Protein AF-A0A429XYI8-F1 (afdb_monomer_lite)

Sequence (62 aa):
MSTNDYVKYMTEKLIQRMETPKSERKEMKKEQKEIKTPFLVNWFGMVPFSILMLLKKDKQPL

InterPro domains:
  IPR025622 Forespore factor SpoIIIL [PF14038] (2-54)

Foldseek 3Di:
DDPVVVVVVVVVVVVVVVPDDPVVVVVVVVVCVVPPPPVCCVVPPCNVVVVVVVVVVVVDDD

Organism: NCBI:txid2321395

pLDDT: mean 72.47, std 9.13, range [54.66, 88.0]

Secondary structure (DSSP, 8-state):
--HHHHHHHHHHHHHHHHHS-HHHHHHHHHHHHHHS--HHHHHHTTHHHHHHHHHHHTT---

Structure (mmCIF, N/CA/C/O backbone):
data_AF-A0A429XYI8-F1
#
_entry.id   AF-A0A429XYI8-F1
#
loop_
_atom_site.group_PDB
_atom_site.id
_atom_site.type_symbol
_atom_site.label_atom_id
_atom_site.label_alt_id
_atom_site.label_comp_id
_atom_site.label_asym_id
_atom_site.label_entity_id
_atom_site.label_seq_id
_atom_site.pdbx_PDB_ins_code
_atom_site.Cartn_x
_atom_site.Cartn_y
_atom_site.Cartn_z
_atom_site.occupancy
_atom_site.B_iso_or_equiv
_atom_site.auth_seq_id
_atom_site.auth_comp_id
_atom_site.auth_asym_id
_atom_site.auth_atom_id
_atom_site.pdbx_PDB_model_num
ATOM 1 N N . MET A 1 1 ? 20.929 -4.555 -28.936 1.00 54.66 1 MET A N 1
ATOM 2 C CA . MET A 1 1 ? 20.204 -5.223 -27.834 1.00 54.66 1 MET A CA 1
ATOM 3 C C . MET A 1 1 ? 19.788 -6.583 -28.341 1.00 54.66 1 MET A C 1
ATOM 5 O O . MET A 1 1 ? 19.063 -6.647 -29.326 1.00 54.66 1 MET A O 1
ATO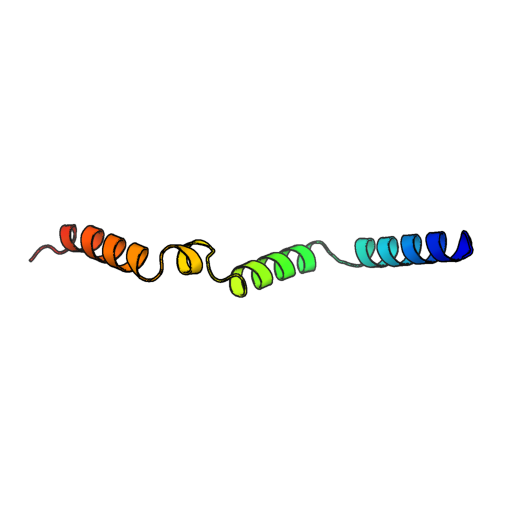M 9 N N . SER A 1 2 ? 20.388 -7.640 -27.802 1.00 61.84 2 SER A N 1
ATOM 10 C CA . SER A 1 2 ? 20.332 -8.971 -28.399 1.00 61.84 2 SER A CA 1
ATOM 11 C C . SER A 1 2 ? 19.151 -9.763 -27.838 1.00 61.84 2 SER A C 1
ATOM 13 O O . SER A 1 2 ? 18.844 -9.676 -26.652 1.00 61.84 2 SER A O 1
ATOM 15 N N . THR A 1 3 ? 18.502 -10.572 -28.673 1.00 65.88 3 THR A N 1
ATOM 16 C CA . THR A 1 3 ? 17.435 -11.508 -28.271 1.00 65.88 3 THR A CA 1
ATOM 17 C C . THR A 1 3 ? 17.870 -12.442 -27.128 1.00 65.88 3 THR A C 1
ATOM 19 O O . THR A 1 3 ? 17.040 -12.918 -26.359 1.00 65.88 3 THR A O 1
ATOM 22 N N . ASN A 1 4 ? 19.181 -12.659 -26.978 1.00 75.38 4 ASN A N 1
ATOM 23 C CA . ASN A 1 4 ? 19.784 -13.479 -25.930 1.00 75.38 4 ASN A CA 1
ATOM 24 C C . ASN A 1 4 ? 19.577 -12.890 -24.521 1.00 75.38 4 ASN A C 1
ATOM 26 O O . ASN A 1 4 ? 19.284 -13.622 -23.576 1.00 75.38 4 ASN A O 1
ATOM 30 N N . ASP A 1 5 ? 19.621 -11.561 -24.386 1.00 75.69 5 ASP A N 1
ATOM 31 C CA . ASP A 1 5 ? 19.430 -10.882 -23.096 1.00 75.69 5 ASP A CA 1
ATOM 32 C C . ASP A 1 5 ? 17.999 -11.069 -22.569 1.00 75.69 5 ASP A C 1
ATOM 34 O O . ASP A 1 5 ? 17.771 -11.220 -21.368 1.00 75.69 5 ASP A O 1
ATOM 38 N N . TYR A 1 6 ? 17.025 -11.133 -23.482 1.00 84.31 6 TYR A N 1
ATOM 39 C CA . TYR A 1 6 ? 15.625 -11.365 -23.137 1.00 84.31 6 TYR A CA 1
ATOM 40 C C . TYR A 1 6 ? 15.377 -12.797 -22.656 1.00 84.31 6 TYR A C 1
ATOM 42 O O . TYR A 1 6 ? 14.694 -13.006 -21.652 1.00 84.31 6 TYR A O 1
ATOM 50 N N . VAL A 1 7 ? 15.951 -13.786 -23.347 1.00 83.75 7 VAL A N 1
ATOM 51 C CA . VAL A 1 7 ? 15.837 -15.199 -22.955 1.00 83.75 7 VAL A CA 1
ATOM 52 C C . VAL A 1 7 ? 16.492 -15.427 -21.594 1.00 83.75 7 VAL A C 1
ATOM 54 O O . VAL A 1 7 ? 15.910 -16.102 -20.742 1.00 83.75 7 VAL A O 1
ATOM 57 N N . LYS A 1 8 ? 17.649 -14.802 -21.352 1.00 85.12 8 LYS A N 1
ATOM 58 C CA . LYS A 1 8 ? 18.324 -14.825 -20.052 1.00 85.12 8 LYS A CA 1
ATOM 59 C C . LYS A 1 8 ? 17.446 -14.237 -18.943 1.00 85.12 8 LYS A C 1
ATOM 61 O O . LYS A 1 8 ? 17.178 -14.929 -17.964 1.00 85.12 8 LYS A O 1
ATOM 66 N N . TYR A 1 9 ? 16.907 -13.033 -19.140 1.00 86.75 9 TYR A N 1
ATOM 67 C CA . TYR A 1 9 ? 16.009 -12.392 -18.171 1.00 86.75 9 TYR A CA 1
ATOM 68 C C . TYR A 1 9 ? 14.756 -13.231 -17.878 1.00 86.75 9 TYR A C 1
ATOM 70 O O . TYR A 1 9 ? 14.345 -13.390 -16.726 1.00 86.75 9 TYR A O 1
ATOM 78 N N . MET A 1 10 ? 14.135 -13.787 -18.922 1.00 85.44 10 MET A N 1
ATOM 79 C CA . MET A 1 10 ? 12.941 -14.614 -18.765 1.00 85.44 10 MET A CA 1
ATOM 80 C C . MET A 1 10 ? 13.250 -15.872 -17.952 1.00 85.44 10 MET A C 1
ATOM 82 O O . MET A 1 10 ? 12.488 -16.237 -17.058 1.00 85.44 10 MET A O 1
ATOM 86 N N . THR A 1 11 ? 14.392 -16.498 -18.227 1.00 88.00 11 THR A N 1
ATOM 87 C CA . THR A 1 11 ? 14.838 -17.705 -17.527 1.00 88.00 11 THR A CA 1
ATOM 88 C C . THR A 1 11 ? 15.136 -17.412 -16.059 1.00 88.00 11 THR A C 1
ATOM 90 O O . THR A 1 11 ? 14.636 -18.124 -15.191 1.00 88.00 11 THR A O 1
ATOM 93 N N . GLU A 1 12 ? 15.850 -16.325 -15.761 1.00 85.88 12 GLU A N 1
ATOM 94 C CA . GLU A 1 12 ? 16.125 -15.884 -14.386 1.00 85.88 12 GLU A CA 1
ATOM 95 C C . GLU A 1 12 ? 14.827 -15.674 -13.592 1.00 85.88 12 GLU A C 1
ATOM 97 O O . GLU A 1 12 ? 14.681 -16.175 -12.476 1.00 85.88 12 GLU A O 1
ATOM 102 N N . LYS A 1 13 ? 13.831 -15.012 -14.194 1.00 81.06 13 LYS A N 1
ATOM 103 C CA . LYS A 1 13 ? 12.531 -14.762 -13.555 1.00 81.06 13 LYS A CA 1
ATOM 104 C C . LYS A 1 13 ? 11.715 -16.040 -13.347 1.00 81.06 13 LYS A C 1
ATOM 106 O O . LYS A 1 13 ? 10.997 -16.154 -12.351 1.00 81.06 13 LYS A O 1
ATOM 111 N N . LEU A 1 14 ? 11.802 -16.995 -14.274 1.00 84.50 14 LEU A N 1
ATOM 112 C CA . LEU A 1 14 ? 11.143 -18.296 -14.158 1.00 84.50 14 LEU A CA 1
ATOM 113 C C . LEU A 1 14 ? 11.768 -19.141 -13.047 1.00 84.50 14 LEU A C 1
ATOM 115 O O . LEU A 1 14 ? 11.025 -19.676 -12.227 1.00 84.50 14 LEU A O 1
ATOM 119 N N . ILE A 1 15 ? 13.100 -19.203 -12.973 1.00 84.19 15 ILE A N 1
ATOM 120 C CA . ILE A 1 15 ? 13.826 -19.917 -11.914 1.00 84.19 15 ILE A CA 1
ATOM 121 C C . ILE A 1 15 ? 13.473 -19.325 -10.549 1.00 84.19 15 ILE A C 1
ATOM 123 O O . ILE A 1 15 ? 12.959 -20.045 -9.699 1.00 84.19 15 ILE A O 1
ATOM 127 N N . GLN A 1 16 ? 13.587 -18.003 -10.384 1.00 79.69 16 GLN A N 1
ATOM 128 C CA . GLN A 1 16 ? 13.207 -17.317 -9.141 1.00 79.69 16 GLN A CA 1
ATOM 129 C C . GLN A 1 16 ? 11.761 -17.621 -8.726 1.00 79.69 16 GLN A C 1
ATOM 131 O O . GLN A 1 16 ? 11.465 -17.781 -7.543 1.00 79.69 16 GLN A O 1
ATOM 136 N N . ARG A 1 17 ? 10.837 -17.711 -9.695 1.00 70.56 17 ARG A N 1
ATOM 137 C CA . ARG A 1 17 ? 9.414 -17.996 -9.454 1.00 70.56 17 ARG A CA 1
ATOM 138 C C . ARG A 1 17 ? 9.133 -19.456 -9.093 1.00 70.56 17 ARG A C 1
ATOM 140 O O . ARG A 1 17 ? 8.135 -19.709 -8.404 1.00 70.56 17 ARG A O 1
ATOM 147 N N . MET A 1 18 ? 9.934 -20.385 -9.613 1.00 77.06 18 MET A N 1
ATOM 148 C CA . MET A 1 18 ? 9.852 -21.815 -9.310 1.00 77.06 18 MET A CA 1
ATOM 149 C C . MET A 1 18 ? 10.505 -22.140 -7.968 1.00 77.06 18 MET A C 1
ATOM 151 O O . MET A 1 18 ? 9.948 -22.934 -7.215 1.00 77.06 18 MET A O 1
ATOM 155 N N . GLU A 1 19 ? 11.623 -21.488 -7.656 1.00 69.75 19 GLU A N 1
ATOM 156 C CA . GLU A 1 19 ? 12.329 -21.635 -6.385 1.00 69.75 19 GLU A CA 1
ATOM 157 C C . GLU A 1 19 ? 11.566 -20.998 -5.225 1.00 69.75 19 GLU A C 1
ATOM 159 O O . GLU A 1 19 ? 11.603 -21.559 -4.139 1.00 69.75 19 GLU A O 1
ATOM 164 N N . THR A 1 20 ? 10.806 -19.909 -5.441 1.00 69.56 20 THR A N 1
ATOM 165 C CA . THR A 1 20 ? 9.964 -19.317 -4.380 1.00 69.56 20 THR A CA 1
ATOM 166 C C . THR A 1 20 ? 8.834 -20.274 -3.973 1.00 69.56 20 THR A C 1
ATOM 168 O O . THR A 1 20 ? 7.837 -20.420 -4.708 1.00 69.56 20 THR A O 1
ATOM 171 N N . PRO A 1 21 ? 8.902 -20.889 -2.779 1.00 67.06 21 PRO A N 1
ATOM 172 C CA . PRO A 1 21 ? 7.896 -21.827 -2.322 1.00 67.06 21 PRO A CA 1
ATOM 173 C C . PRO A 1 21 ? 6.581 -21.105 -1.985 1.00 67.06 21 PRO A C 1
ATOM 175 O O . PRO A 1 21 ? 6.510 -19.900 -1.726 1.00 67.06 21 PRO A O 1
ATOM 178 N N . LYS A 1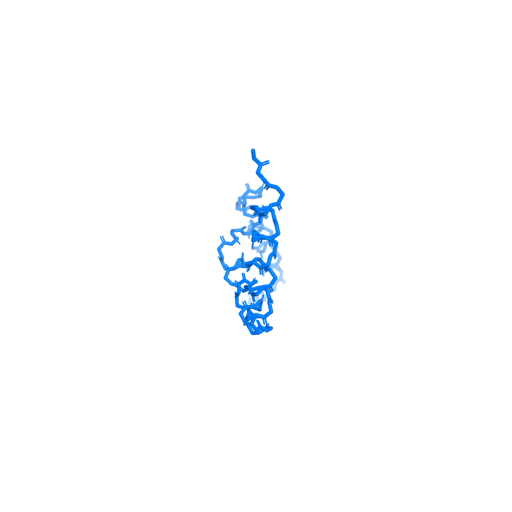 22 ? 5.471 -21.854 -1.973 1.00 60.84 22 LYS A N 1
ATOM 179 C CA . LYS A 1 22 ? 4.133 -21.313 -1.648 1.00 60.84 22 LYS A CA 1
ATOM 180 C C . LYS A 1 22 ? 4.063 -20.681 -0.242 1.00 60.84 22 LYS A C 1
ATOM 182 O O . LYS A 1 22 ? 3.143 -19.898 0.001 1.00 60.84 22 LYS A O 1
ATOM 187 N N . SER A 1 23 ? 4.987 -21.032 0.654 1.00 60.81 23 SER A N 1
ATOM 188 C CA . SER A 1 23 ? 5.161 -20.475 2.002 1.00 60.81 23 SER A CA 1
ATOM 189 C C . SER A 1 23 ? 5.578 -19.003 1.964 1.00 60.81 23 SER A C 1
ATOM 191 O O . SER A 1 23 ? 4.839 -18.170 2.484 1.00 60.81 23 SER A O 1
ATOM 193 N N . GLU A 1 24 ? 6.638 -18.658 1.233 1.00 63.00 24 GLU A N 1
ATOM 194 C CA . GLU A 1 24 ? 7.113 -17.269 1.110 1.00 63.00 24 GLU A CA 1
ATOM 195 C C . GLU A 1 24 ? 6.066 -16.368 0.441 1.00 63.00 24 GLU A C 1
ATOM 197 O O . GLU A 1 24 ? 5.854 -15.227 0.840 1.00 63.00 24 GLU A O 1
ATOM 202 N N . ARG A 1 25 ? 5.273 -16.896 -0.505 1.00 64.88 25 ARG A N 1
ATOM 203 C CA . ARG A 1 25 ? 4.148 -16.136 -1.093 1.00 64.88 25 ARG A CA 1
ATOM 204 C C . ARG A 1 25 ? 3.072 -15.763 -0.071 1.00 64.88 25 ARG A C 1
ATOM 206 O O . ARG A 1 25 ? 2.345 -14.789 -0.285 1.00 64.88 25 ARG A O 1
ATOM 213 N N . LYS A 1 26 ? 2.896 -16.560 0.988 1.00 62.22 26 LYS A N 1
ATOM 214 C CA . LYS A 1 26 ? 1.969 -16.240 2.083 1.00 62.22 26 LYS A CA 1
ATOM 215 C C . LYS A 1 26 ? 2.596 -15.239 3.046 1.00 62.22 26 LYS A C 1
ATOM 217 O O . LYS A 1 26 ? 1.871 -14.360 3.500 1.00 62.22 26 LYS A O 1
ATOM 222 N N . GLU A 1 27 ? 3.893 -15.338 3.305 1.00 66.31 27 GLU A N 1
ATOM 223 C CA . GLU A 1 27 ? 4.632 -14.406 4.163 1.00 66.31 27 GLU A CA 1
ATOM 224 C C . GLU A 1 27 ? 4.725 -13.021 3.532 1.00 66.31 27 GLU A C 1
ATOM 226 O O . GLU 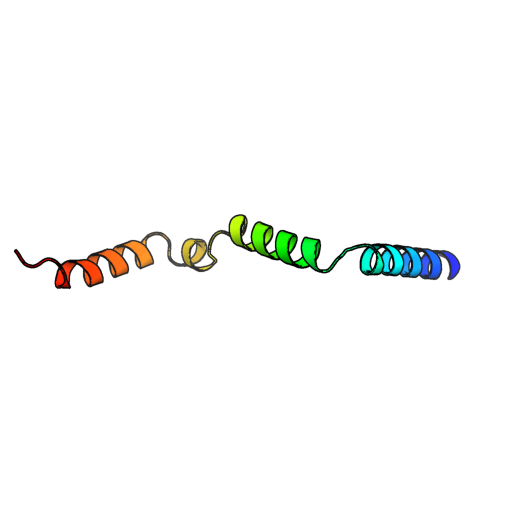A 1 27 ? 4.237 -12.075 4.133 1.00 66.31 27 GLU A O 1
ATOM 231 N N . MET A 1 28 ? 5.095 -12.905 2.254 1.00 66.06 28 MET A N 1
ATOM 232 C CA . MET A 1 28 ? 5.072 -11.622 1.535 1.00 66.06 28 MET A CA 1
ATOM 233 C C . MET A 1 28 ? 3.682 -10.970 1.509 1.00 66.06 28 MET A C 1
ATOM 235 O O . MET A 1 28 ? 3.553 -9.749 1.464 1.00 66.06 28 MET A O 1
ATOM 239 N N . LYS A 1 29 ? 2.604 -11.770 1.497 1.00 66.19 29 LYS A N 1
ATOM 240 C CA . LYS A 1 29 ? 1.229 -11.254 1.605 1.00 66.19 29 LYS A CA 1
ATOM 241 C C . LYS A 1 29 ? 0.871 -10.840 3.031 1.00 66.19 29 LYS A C 1
ATOM 243 O O . LYS A 1 29 ? 0.021 -9.967 3.177 1.00 66.19 29 LYS A O 1
ATOM 248 N N . LYS A 1 30 ? 1.441 -11.480 4.054 1.00 68.62 30 LYS A N 1
ATOM 249 C CA . LYS A 1 30 ? 1.275 -11.095 5.461 1.00 68.62 30 LYS A CA 1
ATOM 250 C C . LYS A 1 30 ? 2.064 -9.825 5.759 1.00 68.62 30 LYS A C 1
ATOM 252 O O . LYS A 1 30 ? 1.457 -8.866 6.204 1.00 68.62 30 LYS A O 1
ATOM 257 N N . GLU A 1 31 ? 3.328 -9.760 5.365 1.00 69.00 31 GLU A N 1
ATOM 258 C CA . GLU A 1 31 ? 4.169 -8.567 5.490 1.00 69.00 31 GLU A CA 1
ATOM 259 C C . GLU A 1 31 ? 3.560 -7.379 4.745 1.00 69.00 31 GLU A C 1
ATOM 261 O O . GLU A 1 31 ? 3.429 -6.295 5.296 1.00 69.00 31 GLU A O 1
ATOM 266 N N . GLN A 1 32 ? 3.052 -7.574 3.522 1.00 65.69 32 GLN A N 1
ATOM 267 C CA . GLN A 1 32 ? 2.326 -6.505 2.830 1.00 65.69 32 GLN A CA 1
ATOM 268 C C . GLN A 1 32 ? 1.021 -6.105 3.521 1.00 65.69 32 GLN A C 1
ATOM 270 O O . GLN A 1 32 ? 0.576 -4.982 3.326 1.00 65.69 32 GLN A O 1
ATOM 275 N N . LYS A 1 33 ? 0.369 -6.991 4.280 1.00 64.75 33 LYS A N 1
ATOM 276 C CA . LYS A 1 33 ? -0.800 -6.627 5.095 1.00 64.75 33 LYS A CA 1
ATOM 277 C C . LYS A 1 33 ? -0.401 -5.890 6.373 1.00 64.75 33 LYS A C 1
ATOM 279 O O . LYS A 1 33 ? -1.179 -5.061 6.821 1.00 64.75 33 LYS A O 1
ATOM 284 N N . GLU A 1 34 ? 0.770 -6.182 6.928 1.00 67.31 34 GLU A N 1
ATOM 285 C CA . GLU A 1 34 ? 1.317 -5.504 8.107 1.00 67.31 34 GLU A CA 1
ATOM 286 C C . GLU A 1 34 ? 1.862 -4.113 7.758 1.00 67.31 34 GLU A C 1
ATOM 288 O O . GLU A 1 34 ? 1.640 -3.160 8.498 1.00 67.31 34 GLU A O 1
ATOM 293 N N . ILE A 1 35 ? 2.509 -3.975 6.597 1.00 65.62 35 ILE A N 1
ATOM 294 C CA . ILE A 1 35 ? 3.099 -2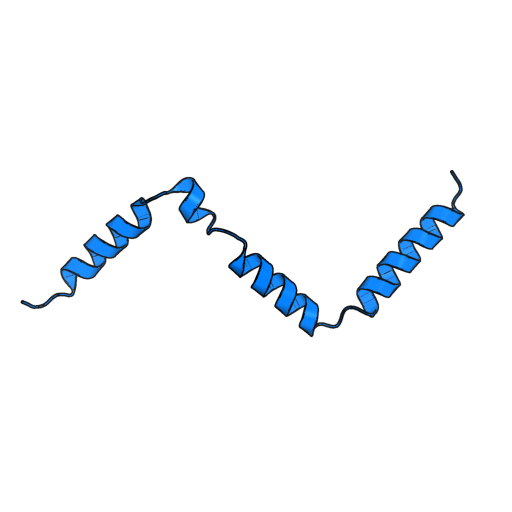.716 6.121 1.00 65.62 35 ILE A CA 1
ATOM 295 C C . ILE A 1 35 ? 2.052 -1.820 5.449 1.00 65.62 35 ILE A C 1
ATOM 297 O O . ILE A 1 35 ? 2.177 -0.594 5.472 1.00 65.62 35 ILE A O 1
ATOM 301 N N . LYS A 1 36 ? 0.998 -2.392 4.845 1.00 63.53 36 LYS A N 1
ATOM 302 C CA . LYS A 1 36 ? -0.115 -1.585 4.336 1.00 63.53 36 LYS A CA 1
ATOM 303 C C . LYS A 1 36 ? -0.872 -1.011 5.519 1.00 63.53 36 LYS A C 1
ATOM 305 O O . LYS A 1 36 ? -1.753 -1.659 6.083 1.00 63.53 36 LYS A O 1
ATOM 310 N N . THR A 1 37 ? -0.584 0.252 5.816 1.00 60.12 37 THR A N 1
ATOM 311 C CA . THR A 1 37 ? -1.531 1.111 6.515 1.00 60.12 37 THR A CA 1
ATOM 312 C C . THR A 1 37 ? -2.898 0.902 5.862 1.00 60.12 37 THR A C 1
ATOM 314 O O . THR A 1 37 ? -2.995 0.897 4.625 1.00 60.12 37 THR A O 1
ATOM 317 N N . PRO A 1 38 ? -3.957 0.616 6.643 1.00 69.31 38 PRO A N 1
ATOM 318 C CA . PRO A 1 38 ? -5.259 0.366 6.058 1.00 69.31 38 PRO A CA 1
ATOM 319 C C . PRO A 1 38 ? -5.590 1.563 5.175 1.00 69.31 38 PRO A C 1
ATOM 321 O O . PRO A 1 38 ? -5.513 2.699 5.632 1.00 69.31 38 PRO A O 1
ATOM 324 N N . PHE A 1 39 ? -5.934 1.330 3.910 1.00 66.00 39 PHE A N 1
ATOM 325 C CA . PHE A 1 39 ? -6.285 2.404 2.971 1.00 66.00 39 PHE A CA 1
ATOM 326 C C . PHE A 1 39 ? -7.379 3.317 3.562 1.00 66.00 39 PHE A C 1
ATOM 328 O O . PHE A 1 39 ? -7.399 4.524 3.344 1.00 66.00 39 PHE A O 1
ATOM 335 N N . LEU A 1 40 ? -8.221 2.718 4.415 1.00 62.38 40 LEU A N 1
ATOM 336 C CA . LEU A 1 40 ? -9.197 3.380 5.268 1.00 62.38 40 LEU A CA 1
ATOM 337 C C . LEU A 1 40 ? -8.590 4.433 6.212 1.00 62.38 40 LEU A C 1
ATOM 339 O O . LEU A 1 40 ? -9.167 5.495 6.373 1.00 62.38 40 LEU A O 1
ATOM 343 N N . VAL A 1 41 ? -7.440 4.177 6.835 1.00 65.38 41 VAL A N 1
ATOM 344 C CA . VAL A 1 41 ? -6.776 5.131 7.740 1.00 65.38 41 VAL A CA 1
ATOM 345 C C . VAL A 1 41 ? -6.285 6.356 6.968 1.00 65.38 41 VAL A C 1
ATOM 347 O O . VAL A 1 41 ? -6.510 7.475 7.421 1.00 65.38 41 VAL A O 1
ATOM 350 N N . ASN A 1 42 ? -5.703 6.173 5.776 1.00 69.00 42 ASN A N 1
ATOM 351 C CA . ASN A 1 42 ? -5.255 7.304 4.952 1.00 69.00 42 ASN A CA 1
ATOM 352 C C . ASN A 1 42 ? -6.414 8.183 4.458 1.00 69.00 42 ASN A C 1
ATOM 354 O O . ASN A 1 42 ? -6.219 9.376 4.263 1.00 69.00 42 ASN A O 1
ATOM 358 N N . TRP A 1 43 ? -7.595 7.605 4.222 1.00 69.56 43 TRP A N 1
ATOM 359 C CA . TRP A 1 43 ? -8.736 8.332 3.648 1.00 69.56 43 TRP A CA 1
ATOM 360 C C . TRP A 1 43 ? -9.735 8.834 4.692 1.00 69.56 43 TRP A C 1
ATOM 362 O O . TRP A 1 43 ? -10.407 9.833 4.458 1.00 69.56 43 TRP A O 1
ATOM 372 N N . PHE A 1 44 ? -9.834 8.171 5.844 1.00 76.88 44 PHE A N 1
ATOM 373 C CA . PHE A 1 44 ? -10.849 8.465 6.857 1.00 76.88 44 PHE A CA 1
ATOM 374 C C . PHE A 1 44 ? -10.266 8.921 8.198 1.00 76.88 44 PHE A C 1
ATOM 376 O O . PHE A 1 44 ? -11.033 9.228 9.109 1.00 76.88 44 PHE A O 1
ATOM 383 N N . GLY A 1 45 ? -8.939 9.001 8.347 1.00 78.69 45 GLY A N 1
ATOM 384 C CA . GLY A 1 45 ? -8.297 9.505 9.563 1.00 78.69 45 GLY A CA 1
ATOM 385 C C . GLY A 1 45 ? -8.869 8.864 10.836 1.00 78.69 45 GLY A C 1
ATOM 386 O O . GLY A 1 45 ? -8.906 7.642 10.963 1.00 78.69 45 GLY A O 1
ATOM 387 N N . MET A 1 46 ? -9.366 9.689 11.766 1.00 78.62 46 MET A N 1
ATOM 388 C CA . MET A 1 46 ? -9.986 9.241 13.027 1.00 78.62 46 MET A CA 1
ATOM 389 C C . MET A 1 46 ? -11.485 8.884 12.929 1.00 78.62 46 MET A C 1
ATOM 391 O O . MET A 1 46 ? -12.074 8.447 13.915 1.00 78.62 46 MET A O 1
ATOM 395 N N . VAL A 1 47 ? -12.133 9.014 11.769 1.00 84.25 47 VAL A N 1
ATOM 396 C CA . VAL A 1 47 ? -13.571 8.716 11.598 1.00 84.25 47 VAL A CA 1
ATOM 397 C C . VAL A 1 47 ? -13.964 7.282 11.994 1.00 84.25 47 VAL A C 1
ATOM 399 O O . VAL A 1 47 ? -14.924 7.139 12.756 1.00 84.25 47 VAL A O 1
ATOM 402 N N . PRO A 1 48 ? -13.265 6.205 11.569 1.00 80.94 48 PRO A N 1
ATOM 403 C CA . PRO A 1 48 ? -13.628 4.850 11.991 1.00 80.94 48 PRO A CA 1
ATOM 404 C C . PRO A 1 48 ? -13.520 4.661 13.509 1.00 80.94 48 PRO A C 1
ATOM 406 O O . PRO A 1 48 ? -14.291 3.894 14.082 1.00 80.94 48 PRO A O 1
ATOM 409 N N . PHE A 1 49 ? -12.626 5.393 14.179 1.00 79.94 49 PHE A N 1
ATOM 410 C CA . PHE A 1 49 ? -12.516 5.375 15.636 1.00 79.94 49 PHE A CA 1
ATOM 411 C C . PHE A 1 49 ? -13.746 6.004 16.307 1.00 79.94 49 PHE A C 1
ATOM 413 O O . PHE A 1 49 ? -14.327 5.392 17.204 1.00 79.94 49 PHE A O 1
ATOM 420 N N . SER A 1 50 ? -14.213 7.158 15.821 1.00 82.62 50 SER A N 1
ATOM 421 C CA . SER A 1 50 ? -15.436 7.801 16.324 1.00 82.62 50 SER A CA 1
ATOM 422 C C . SER A 1 50 ? -16.681 6.930 16.115 1.00 82.62 50 SER A C 1
ATOM 424 O O . SER A 1 50 ? -17.499 6.798 17.023 1.00 82.62 50 SER A O 1
ATOM 426 N N . ILE A 1 51 ? -16.803 6.266 14.959 1.00 86.00 51 ILE A N 1
ATOM 427 C CA . ILE A 1 51 ? -17.913 5.337 14.678 1.00 86.00 51 ILE A CA 1
ATOM 428 C C . ILE A 1 51 ? -17.872 4.135 15.632 1.00 86.00 51 ILE A C 1
ATOM 430 O O . ILE A 1 51 ? -18.894 3.775 16.216 1.00 86.00 51 ILE A O 1
ATOM 434 N N . LEU A 1 52 ? -16.695 3.534 15.844 1.00 84.19 52 LEU A N 1
ATOM 435 C CA . LEU A 1 52 ? -16.526 2.433 16.798 1.00 84.19 52 LEU A CA 1
ATOM 436 C C . LEU A 1 52 ? -16.873 2.850 18.233 1.00 84.19 52 LEU A C 1
ATOM 438 O O . LEU A 1 52 ? -17.447 2.050 18.972 1.00 84.19 52 LEU A O 1
ATOM 442 N N . MET A 1 53 ? -16.544 4.080 18.631 1.00 82.19 53 MET A N 1
ATOM 443 C CA . MET A 1 53 ? -16.865 4.608 19.957 1.00 82.19 53 MET A CA 1
ATOM 444 C C . MET A 1 53 ? -18.3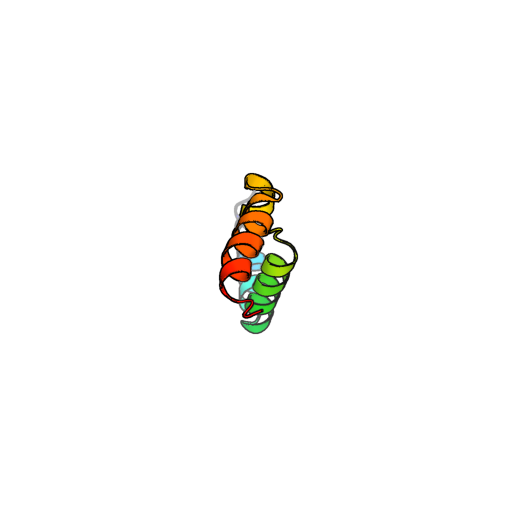76 4.795 20.146 1.00 82.19 53 MET A C 1
ATOM 446 O O . MET A 1 53 ? -18.907 4.415 21.188 1.00 82.19 53 MET A O 1
ATOM 450 N N . LEU A 1 54 ? -19.080 5.294 19.125 1.00 84.88 54 LEU A N 1
ATOM 451 C CA . LEU A 1 54 ? -20.541 5.417 19.139 1.00 84.88 54 LEU A CA 1
ATOM 452 C C . LEU A 1 54 ? -21.226 4.045 19.210 1.00 84.88 54 LEU A C 1
ATOM 454 O O . LEU A 1 54 ? -22.064 3.837 20.080 1.00 84.88 54 LEU A O 1
ATOM 458 N N . LEU A 1 55 ? -20.801 3.080 18.387 1.00 84.00 55 LEU A N 1
ATOM 459 C CA . LEU A 1 55 ? -21.351 1.714 18.393 1.00 84.00 55 LEU A CA 1
ATOM 460 C C . LEU A 1 55 ? -21.094 0.959 19.709 1.00 84.00 55 LEU A C 1
ATOM 462 O O . LEU A 1 55 ? -21.869 0.082 20.089 1.00 84.00 55 LEU A O 1
ATOM 466 N N . LYS A 1 56 ? -19.987 1.259 20.402 1.00 75.62 56 LYS A N 1
ATOM 467 C CA . LYS A 1 56 ? -19.681 0.687 21.724 1.00 75.62 56 LYS A CA 1
ATOM 468 C C . LYS A 1 56 ? -20.491 1.330 22.850 1.00 75.62 56 LYS A C 1
ATOM 470 O O . LYS A 1 56 ? -20.734 0.658 23.851 1.00 75.62 56 LYS A O 1
ATOM 475 N N . LYS A 1 57 ? -20.919 2.587 22.693 1.00 67.50 57 LYS A N 1
ATOM 476 C CA . LYS A 1 57 ? -21.696 3.321 23.703 1.00 67.50 57 LYS A CA 1
ATOM 477 C C . LYS A 1 57 ? -23.060 2.678 23.971 1.00 67.50 57 LYS A C 1
ATOM 479 O O . LYS A 1 57 ? -23.521 2.714 25.102 1.00 67.50 57 LYS A O 1
ATOM 484 N N . ASP A 1 58 ? -23.635 2.007 22.976 1.00 63.75 58 ASP A N 1
ATOM 485 C CA . ASP A 1 58 ? -24.911 1.289 23.115 1.00 63.75 58 ASP A CA 1
ATOM 486 C C . ASP A 1 58 ? -24.785 -0.057 23.855 1.00 63.75 58 ASP A C 1
ATOM 488 O O . ASP A 1 58 ? -25.790 -0.699 24.151 1.00 63.75 58 ASP A O 1
ATOM 492 N N . LYS A 1 59 ? -23.558 -0.509 24.162 1.00 61.31 59 LYS A N 1
ATOM 493 C CA . LYS A 1 59 ? -23.291 -1.790 24.843 1.00 61.31 59 LYS A CA 1
ATOM 494 C C . LYS A 1 59 ? -22.719 -1.645 26.252 1.00 61.31 59 LYS A C 1
ATOM 496 O O . LYS A 1 59 ? -22.281 -2.648 26.810 1.00 61.31 59 LYS A O 1
ATOM 501 N N . GLN A 1 60 ? -22.691 -0.441 26.820 1.00 62.88 60 GLN A N 1
ATOM 502 C CA . GLN A 1 60 ? -22.403 -0.263 28.243 1.00 62.88 60 GLN A CA 1
ATOM 503 C C . GLN A 1 60 ? -23.729 -0.248 29.015 1.00 62.88 60 GLN A C 1
ATOM 505 O O . GLN A 1 60 ? -24.379 0.797 29.050 1.00 62.88 60 GLN A O 1
ATOM 510 N N . PRO A 1 61 ? -24.180 -1.380 29.596 1.00 62.69 61 PRO A N 1
ATOM 511 C CA . PRO A 1 61 ? -25.162 -1.312 30.665 1.00 62.6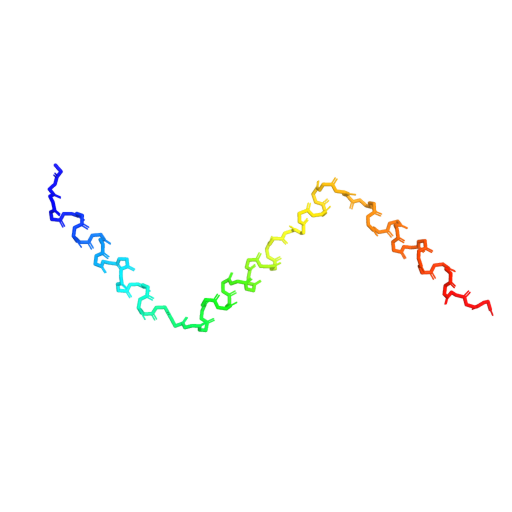9 61 PRO A CA 1
ATOM 512 C C . PRO A 1 61 ? -24.494 -0.611 31.853 1.00 62.69 61 PRO A C 1
ATOM 514 O O . PRO A 1 61 ? -23.361 -0.943 32.212 1.00 62.69 61 PRO A O 1
ATOM 517 N N . LEU A 1 62 ? -25.182 0.409 32.364 1.00 63.19 62 LEU A N 1
ATOM 518 C CA . LEU A 1 62 ? -24.815 1.168 33.557 1.00 63.19 62 LEU A CA 1
ATOM 519 C C . LEU A 1 62 ? -24.726 0.252 34.787 1.00 63.19 62 LEU A C 1
ATOM 521 O O . LEU A 1 62 ? -25.567 -0.673 34.873 1.00 63.19 62 LEU A O 1
#

Radius of gyration: 23.12 Å; chains: 1; bounding box: 46×31×62 Å